Protein AF-A0ABD2PMZ5-F1 (afdb_monomer_lite)

InterPro domains:
  IPR000210 BTB/POZ domain [PF00651] (6-71)
  IPR000210 BTB/POZ domain [PS50097] (14-74)
  IPR011333 SKP1/BTB/POZ domain superfamily [G3DSA:3.30.710.10] (1-73)
  IPR011333 SKP1/BTB/POZ domain superfamily [SSF54695] (2-71)

Sequence (74 aa):
MQQMWDFRLNGDYCDAFLRVRGKKGTVKAHRLVLATASEYLNSRMSKNMINLPQDLDLDSVDRVVEYIYRDSEI

Foldseek 3Di:
DVVQVVCQVVVHPFQAWEAEPPDPGTRTHHLVLPVVVDVVSVVQVPHSYRYDYNPDDRVNVNVVVVCSVVDPPD

Structure (mmCIF, N/CA/C/O backbone):
data_AF-A0ABD2PMZ5-F1
#
_entry.id   AF-A0ABD2PMZ5-F1
#
loop_
_atom_site.group_PDB
_atom_site.id
_atom_site.type_symbol
_atom_site.label_atom_id
_atom_site.label_alt_id
_atom_site.label_comp_id
_atom_site.label_asym_id
_atom_site.label_entity_id
_atom_site.label_seq_id
_atom_site.pdbx_PDB_ins_code
_atom_site.Cartn_x
_atom_site.Cartn_y
_atom_site.Cartn_z
_atom_site.occupancy
_atom_site.B_iso_or_equiv
_atom_site.auth_seq_id
_atom_site.auth_comp_id
_atom_site.auth_asym_id
_atom_site.auth_atom_id
_atom_site.pdbx_PDB_model_num
ATOM 1 N N . MET A 1 1 ? 9.977 -6.359 -10.837 1.00 69.75 1 MET A N 1
ATOM 2 C CA . MET A 1 1 ? 9.370 -5.967 -9.549 1.00 69.75 1 MET A CA 1
ATOM 3 C C . MET A 1 1 ? 10.195 -4.914 -8.801 1.00 69.75 1 MET A C 1
ATOM 5 O O . MET A 1 1 ? 9.619 -3.900 -8.432 1.00 69.75 1 MET A O 1
ATOM 9 N N . GLN A 1 2 ? 11.528 -5.033 -8.713 1.00 79.81 2 GLN A N 1
ATOM 10 C CA . GLN A 1 2 ? 12.402 -4.028 -8.068 1.00 79.81 2 GLN A CA 1
ATOM 11 C C . GLN A 1 2 ? 12.164 -2.561 -8.504 1.00 79.81 2 GLN A C 1
ATOM 13 O O . GLN A 1 2 ? 12.024 -1.688 -7.661 1.00 79.81 2 GLN A O 1
ATOM 18 N N . GLN A 1 3 ? 12.009 -2.279 -9.801 1.00 88.62 3 GLN A N 1
ATOM 19 C CA . GLN A 1 3 ? 11.733 -0.910 -10.270 1.00 88.62 3 GLN A CA 1
ATOM 20 C C . GLN A 1 3 ? 10.370 -0.363 -9.793 1.00 88.62 3 GLN A C 1
ATOM 22 O O . GLN A 1 3 ? 10.234 0.824 -9.512 1.00 88.62 3 GLN A O 1
ATOM 27 N N . MET A 1 4 ? 9.358 -1.229 -9.650 1.00 90.69 4 MET A N 1
ATOM 28 C CA . MET A 1 4 ? 8.053 -0.838 -9.096 1.00 90.69 4 MET A CA 1
ATOM 29 C C . MET A 1 4 ? 8.146 -0.523 -7.603 1.00 90.69 4 MET A C 1
ATOM 31 O O . MET A 1 4 ? 7.399 0.319 -7.103 1.00 90.69 4 MET A O 1
ATOM 35 N N . TRP A 1 5 ? 9.048 -1.201 -6.891 1.00 92.50 5 TRP A N 1
ATOM 36 C CA . TRP A 1 5 ? 9.338 -0.913 -5.492 1.00 92.50 5 TRP A CA 1
ATOM 37 C C . TRP A 1 5 ? 9.947 0.480 -5.334 1.00 92.50 5 TRP A C 1
ATOM 39 O O . TRP A 1 5 ? 9.469 1.255 -4.508 1.00 92.50 5 TRP A O 1
ATOM 49 N N . ASP A 1 6 ? 10.898 0.841 -6.194 1.00 93.81 6 ASP A N 1
ATOM 50 C CA . ASP A 1 6 ? 11.508 2.172 -6.174 1.00 93.81 6 ASP A CA 1
ATOM 51 C C . ASP A 1 6 ? 10.471 3.272 -6.468 1.00 93.81 6 ASP A C 1
ATOM 53 O O . ASP A 1 6 ? 10.399 4.265 -5.741 1.00 93.81 6 ASP A O 1
ATOM 57 N N . PHE A 1 7 ? 9.580 3.066 -7.449 1.00 95.31 7 PHE A N 1
ATOM 58 C CA . PHE A 1 7 ? 8.461 3.988 -7.695 1.00 95.31 7 PHE A CA 1
ATOM 59 C C . PHE A 1 7 ? 7.547 4.137 -6.474 1.00 95.31 7 PHE A C 1
ATOM 61 O O . PHE A 1 7 ? 7.143 5.249 -6.136 1.00 95.31 7 PHE A O 1
ATOM 68 N N . ARG A 1 8 ? 7.256 3.041 -5.756 1.00 95.06 8 ARG A N 1
ATOM 69 C CA . ARG A 1 8 ? 6.452 3.102 -4.525 1.00 95.06 8 ARG A CA 1
ATOM 70 C C . ARG A 1 8 ? 7.150 3.922 -3.438 1.00 95.06 8 ARG A C 1
ATOM 72 O O . ARG A 1 8 ? 6.480 4.733 -2.802 1.00 95.06 8 ARG A O 1
ATOM 79 N N . LEU A 1 9 ? 8.454 3.727 -3.222 1.00 94.44 9 LEU A N 1
ATOM 80 C CA . LEU A 1 9 ? 9.223 4.470 -2.214 1.00 94.44 9 LEU A CA 1
ATOM 81 C C . LEU A 1 9 ? 9.242 5.975 -2.496 1.00 94.44 9 LEU A C 1
ATOM 83 O O . LEU A 1 9 ? 9.093 6.776 -1.573 1.00 94.44 9 LEU A O 1
ATOM 87 N N . ASN A 1 10 ? 9.347 6.353 -3.768 1.00 95.81 10 ASN A N 1
ATOM 88 C CA . ASN A 1 10 ? 9.293 7.752 -4.191 1.00 95.81 10 ASN A CA 1
ATOM 89 C C . ASN A 1 10 ? 7.862 8.320 -4.202 1.00 95.81 10 ASN A C 1
ATOM 91 O O . ASN A 1 10 ? 7.667 9.534 -4.234 1.00 95.81 10 ASN A O 1
ATOM 95 N N . GLY A 1 11 ? 6.845 7.455 -4.137 1.00 94.19 11 GLY A N 1
ATOM 96 C CA . GLY A 1 11 ? 5.440 7.831 -4.271 1.00 94.19 11 GLY A CA 1
ATOM 97 C C . GLY A 1 11 ? 5.018 8.139 -5.710 1.00 94.19 11 GLY A C 1
ATOM 98 O O . GLY A 1 11 ? 3.925 8.674 -5.913 1.00 94.19 11 GLY A O 1
ATOM 99 N N . ASP A 1 12 ? 5.853 7.794 -6.688 1.00 96.31 12 ASP A N 1
ATOM 100 C CA . ASP A 1 12 ? 5.573 7.960 -8.109 1.00 96.31 12 ASP A CA 1
ATOM 101 C C . ASP A 1 12 ? 4.403 7.060 -8.506 1.00 96.31 12 ASP A C 1
ATOM 103 O O . ASP A 1 12 ? 4.324 5.917 -8.069 1.00 96.31 12 ASP A O 1
ATOM 107 N N . TYR A 1 13 ? 3.471 7.588 -9.305 1.00 94.81 13 TYR A N 1
ATOM 108 C CA . TYR A 1 13 ? 2.327 6.862 -9.884 1.00 94.81 13 TYR A CA 1
ATOM 109 C C . TYR A 1 13 ? 1.430 6.076 -8.899 1.00 94.81 13 TYR A C 1
ATOM 111 O O . TYR A 1 13 ? 0.579 5.299 -9.332 1.00 94.81 13 TYR A O 1
ATOM 119 N N . CYS A 1 14 ? 1.556 6.293 -7.585 1.00 95.50 14 CYS A N 1
ATOM 120 C CA . CYS A 1 14 ? 0.744 5.613 -6.578 1.00 95.50 14 CYS A CA 1
ATOM 121 C C . CYS A 1 14 ? -0.728 6.051 -6.650 1.00 95.50 14 CYS A C 1
ATOM 123 O O . CYS A 1 14 ? -1.075 7.199 -6.367 1.00 95.50 14 CYS A O 1
ATOM 125 N N . ASP A 1 15 ? -1.605 5.105 -6.973 1.00 94.75 15 ASP A N 1
ATOM 126 C CA . ASP A 1 15 ? -3.040 5.299 -7.205 1.00 94.75 15 ASP A CA 1
ATOM 127 C C . ASP A 1 15 ? -3.934 4.448 -6.274 1.00 94.75 15 ASP A C 1
ATOM 129 O O . ASP A 1 15 ? -5.167 4.533 -6.337 1.00 94.75 15 ASP A O 1
ATOM 133 N N . ALA A 1 16 ? -3.328 3.671 -5.369 1.00 94.38 16 ALA A N 1
ATOM 134 C CA . ALA A 1 16 ? -3.981 2.948 -4.280 1.00 94.38 16 ALA A CA 1
ATOM 135 C C . ALA A 1 16 ? -3.497 3.433 -2.903 1.00 94.38 16 ALA A C 1
ATOM 137 O O . ALA A 1 16 ? -2.301 3.519 -2.625 1.00 94.38 16 ALA A O 1
ATOM 138 N N . PHE A 1 17 ? -4.449 3.676 -2.003 1.00 95.00 17 PHE A N 1
ATOM 139 C CA . PHE A 1 17 ? -4.217 4.116 -0.630 1.00 95.00 17 PHE A CA 1
ATOM 140 C C . PHE A 1 17 ? -4.917 3.157 0.334 1.00 95.00 17 PHE A C 1
ATOM 142 O O . PHE A 1 17 ? -6.148 3.142 0.435 1.00 95.00 17 PHE A O 1
ATOM 149 N N . LEU A 1 18 ? -4.144 2.343 1.050 1.00 94.88 18 LEU A N 1
ATOM 150 C CA . LEU A 1 18 ?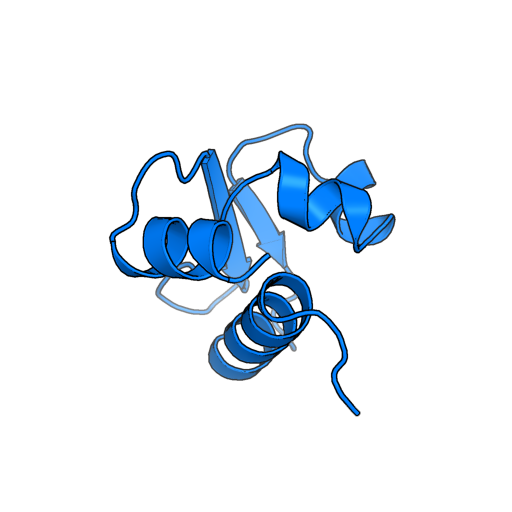 -4.667 1.439 2.069 1.00 94.88 18 LEU A CA 1
ATOM 151 C C . LEU A 1 18 ? -4.767 2.186 3.396 1.00 94.88 18 LEU A C 1
ATOM 153 O O . LEU A 1 18 ? -3.776 2.711 3.902 1.00 94.88 18 LEU A O 1
ATOM 157 N N . ARG A 1 19 ? -5.963 2.219 3.976 1.00 94.94 19 ARG A N 1
ATOM 158 C CA . ARG A 1 19 ? -6.225 2.853 5.268 1.00 94.94 19 ARG A CA 1
ATOM 159 C C . ARG A 1 19 ? -6.771 1.829 6.243 1.00 94.94 19 ARG A C 1
ATOM 161 O O . ARG A 1 19 ? -7.835 1.263 6.004 1.00 94.94 19 ARG A O 1
ATOM 168 N N . VAL A 1 20 ? -6.094 1.648 7.367 1.00 94.75 20 VAL A N 1
ATOM 169 C CA . VAL A 1 20 ? -6.604 0.839 8.477 1.00 94.75 20 VAL A CA 1
ATOM 170 C C . VAL A 1 20 ? -7.599 1.674 9.283 1.00 94.75 20 VAL A C 1
ATOM 172 O O . VAL A 1 20 ? -7.303 2.801 9.686 1.00 94.75 20 VAL A O 1
ATOM 175 N N . ARG A 1 21 ? -8.815 1.156 9.492 1.00 91.69 21 ARG A N 1
ATOM 176 C CA . ARG A 1 21 ? -9.855 1.864 10.257 1.00 91.69 21 ARG A CA 1
ATOM 177 C C . ARG A 1 21 ? -9.369 2.180 11.674 1.00 91.69 21 ARG A C 1
ATOM 179 O O . ARG A 1 21 ? -8.814 1.327 12.350 1.00 91.69 21 ARG A O 1
ATOM 186 N N . GLY A 1 22 ? -9.586 3.415 12.123 1.00 89.62 22 GLY A N 1
ATOM 187 C CA . GLY A 1 22 ? -9.176 3.861 13.460 1.00 89.62 22 GLY A CA 1
ATOM 188 C C . GLY A 1 22 ? -7.677 4.148 13.620 1.00 89.62 22 GLY A C 1
ATOM 189 O O . GLY A 1 22 ? -7.275 4.638 14.672 1.00 89.62 22 GLY A O 1
ATOM 190 N N . LYS A 1 23 ? -6.851 3.912 12.591 1.00 91.81 23 LYS A N 1
ATOM 191 C CA . LYS A 1 23 ? -5.429 4.280 12.583 1.00 91.81 23 LYS A CA 1
ATOM 192 C C . LYS A 1 23 ? -5.210 5.552 11.765 1.00 91.81 23 LYS A C 1
ATOM 194 O O . LYS A 1 23 ? -5.932 5.830 10.805 1.00 91.81 23 LYS A O 1
ATOM 199 N N . LYS A 1 24 ? -4.208 6.340 12.156 1.00 92.38 24 LYS A N 1
ATOM 200 C CA . LYS A 1 24 ? -3.749 7.495 11.375 1.00 92.38 24 LYS A CA 1
ATOM 201 C C . LYS A 1 24 ? -2.746 7.022 10.326 1.00 92.38 24 LYS A C 1
ATOM 203 O O . LYS A 1 24 ? -1.891 6.204 10.637 1.00 92.38 24 LYS A O 1
ATOM 208 N N . GLY A 1 25 ? -2.834 7.581 9.123 1.00 93.00 25 GLY A N 1
ATOM 209 C CA . GLY A 1 25 ? -1.927 7.272 8.018 1.00 93.00 25 GLY A CA 1
ATOM 210 C C . GLY A 1 25 ? -2.535 6.361 6.955 1.00 93.00 25 GLY A C 1
ATOM 211 O O . GLY A 1 25 ? -3.673 5.898 7.062 1.00 93.00 25 GLY A O 1
ATOM 212 N N . THR A 1 26 ? -1.763 6.160 5.892 1.00 94.88 26 THR A N 1
ATOM 213 C CA . THR A 1 26 ? -2.127 5.326 4.744 1.00 94.88 26 THR A CA 1
ATOM 214 C C . THR A 1 26 ? -0.881 4.694 4.151 1.00 94.88 26 THR A C 1
ATOM 216 O O . THR A 1 26 ? 0.124 5.388 3.999 1.00 94.88 26 THR A O 1
ATOM 219 N N . VAL A 1 27 ? -0.979 3.438 3.725 1.00 96.44 27 VAL A N 1
ATOM 220 C CA . VAL A 1 27 ? 0.044 2.794 2.892 1.00 96.44 27 VAL A CA 1
ATOM 221 C C . VAL A 1 27 ? -0.249 3.116 1.430 1.00 96.44 27 VAL A C 1
ATOM 223 O O . VAL A 1 27 ? -1.356 2.865 0.946 1.00 96.44 27 VAL A O 1
ATOM 226 N N . LYS A 1 28 ? 0.728 3.706 0.739 1.00 96.38 28 LYS A N 1
ATOM 227 C CA . LYS A 1 28 ? 0.642 4.027 -0.692 1.00 96.38 28 LYS A CA 1
ATOM 228 C C . LYS A 1 28 ? 1.138 2.853 -1.528 1.00 96.38 28 LYS A C 1
ATOM 230 O O . LYS A 1 28 ? 2.132 2.216 -1.178 1.00 96.38 28 LYS A O 1
ATOM 235 N N . ALA A 1 29 ? 0.448 2.590 -2.629 1.00 95.69 29 ALA A N 1
ATOM 236 C CA . ALA A 1 29 ? 0.791 1.541 -3.574 1.00 95.69 29 ALA A CA 1
ATOM 237 C C . ALA A 1 29 ?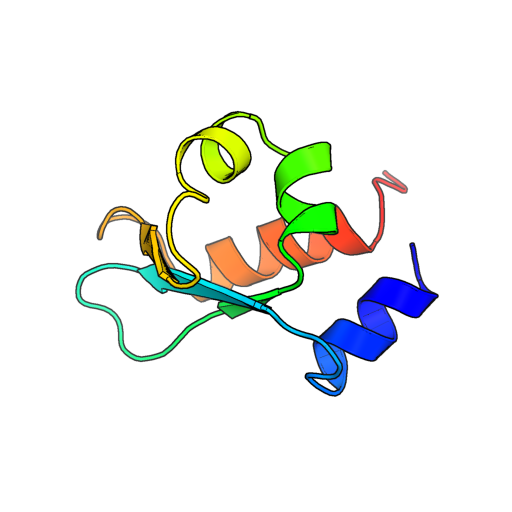 0.183 1.821 -4.958 1.00 95.69 29 ALA A C 1
ATOM 239 O O . ALA A 1 29 ? -0.624 2.730 -5.140 1.00 95.69 29 ALA A O 1
ATOM 240 N N . HIS A 1 30 ? 0.543 0.977 -5.916 1.00 94.56 30 HIS A N 1
ATOM 241 C CA . HIS A 1 30 ? -0.045 0.881 -7.244 1.00 94.56 30 HIS A CA 1
ATOM 242 C C . HIS A 1 30 ? -1.139 -0.186 -7.280 1.00 94.56 30 HIS A C 1
ATOM 244 O O . HIS A 1 30 ? -0.910 -1.344 -6.914 1.00 94.56 30 HIS A O 1
ATOM 250 N N . ARG A 1 31 ? -2.306 0.191 -7.795 1.00 92.75 31 ARG A N 1
ATOM 251 C CA . ARG A 1 31 ? -3.470 -0.669 -8.023 1.00 92.75 31 ARG A CA 1
ATOM 252 C C . ARG A 1 31 ? -3.096 -1.921 -8.804 1.00 92.75 31 ARG A C 1
ATOM 254 O O . ARG A 1 31 ? -3.421 -3.021 -8.371 1.00 92.75 31 ARG A O 1
ATOM 261 N N . LEU A 1 32 ? -2.371 -1.753 -9.912 1.00 91.69 32 LEU A N 1
ATOM 262 C CA . LEU A 1 32 ? -1.942 -2.858 -10.772 1.00 91.69 32 LEU A CA 1
ATOM 263 C C . LEU A 1 32 ? -1.212 -3.947 -9.974 1.00 91.69 32 LEU A C 1
ATOM 265 O O . LEU A 1 32 ? -1.571 -5.113 -10.072 1.00 91.69 32 LEU A O 1
ATOM 269 N N . VAL A 1 33 ? -0.256 -3.549 -9.131 1.00 92.75 33 VAL A N 1
ATOM 270 C CA . VAL A 1 33 ? 0.568 -4.469 -8.334 1.00 92.75 33 VAL A CA 1
ATOM 271 C C . VAL A 1 33 ? -0.252 -5.168 -7.243 1.00 92.75 33 VAL A C 1
ATOM 273 O O . VAL A 1 33 ? -0.098 -6.365 -7.013 1.00 92.75 33 VAL A O 1
ATOM 276 N N . LEU A 1 34 ? -1.154 -4.443 -6.573 1.00 92.75 34 LEU A N 1
ATOM 277 C CA . LEU A 1 34 ? -2.010 -5.037 -5.541 1.00 92.75 34 LEU A CA 1
ATOM 278 C C . LEU A 1 34 ? -3.019 -6.035 -6.125 1.00 92.75 34 LEU A C 1
ATOM 280 O O . LEU A 1 34 ? -3.264 -7.078 -5.520 1.00 92.75 34 LEU A O 1
ATOM 284 N N . ALA A 1 35 ? -3.605 -5.724 -7.285 1.00 91.19 35 ALA A N 1
ATOM 285 C CA . ALA A 1 35 ? -4.598 -6.584 -7.922 1.00 91.19 35 ALA A CA 1
ATOM 286 C C . ALA A 1 35 ? -4.018 -7.896 -8.441 1.00 91.19 35 ALA A C 1
ATOM 288 O O . ALA A 1 35 ? -4.701 -8.915 -8.377 1.00 91.19 35 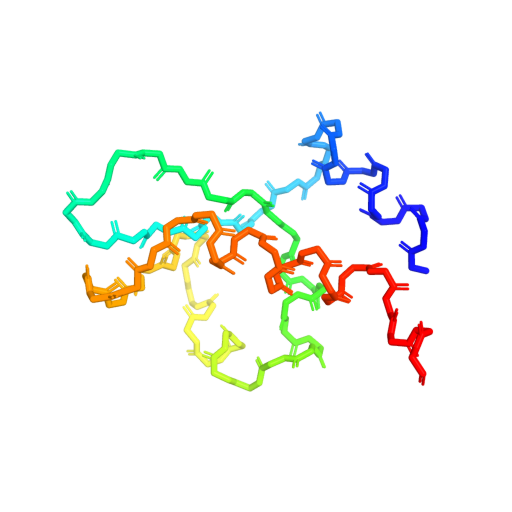ALA A O 1
ATOM 289 N N . THR A 1 36 ? -2.776 -7.886 -8.932 1.00 90.50 36 THR A N 1
ATOM 290 C CA . THR A 1 36 ? -2.108 -9.108 -9.396 1.00 90.50 36 THR A CA 1
ATOM 291 C C . THR A 1 36 ? -1.736 -10.041 -8.249 1.00 90.50 36 THR A C 1
ATOM 293 O O . THR A 1 36 ? -1.695 -11.248 -8.449 1.00 90.50 36 THR A O 1
ATOM 296 N N . ALA A 1 37 ? -1.477 -9.502 -7.055 1.00 91.38 37 ALA A N 1
ATOM 297 C CA . ALA A 1 37 ? -1.006 -10.285 -5.914 1.00 91.38 37 ALA A CA 1
ATOM 298 C C . ALA A 1 37 ? -2.114 -10.723 -4.941 1.00 91.38 37 ALA A C 1
ATOM 300 O O . ALA A 1 37 ? -1.894 -11.606 -4.115 1.00 91.38 37 ALA A O 1
ATOM 301 N N . SER A 1 38 ? -3.298 -10.101 -4.978 1.00 90.31 38 SER A N 1
ATOM 302 C CA . SER A 1 38 ? -4.369 -10.394 -4.022 1.00 90.31 38 SER A CA 1
ATOM 303 C C . SER A 1 38 ? -5.763 -10.182 -4.608 1.00 90.31 38 SER A C 1
ATOM 305 O O . SER A 1 38 ? -6.187 -9.051 -4.856 1.00 90.31 38 SER A O 1
ATOM 307 N N . GLU A 1 39 ? -6.541 -11.262 -4.710 1.00 90.69 39 GLU A N 1
ATOM 308 C CA . GLU A 1 39 ? -7.960 -11.203 -5.091 1.00 90.69 39 GLU A CA 1
ATOM 309 C C . GLU A 1 39 ? -8.793 -10.356 -4.115 1.00 90.69 39 GLU A C 1
ATOM 311 O O . GLU A 1 39 ? -9.695 -9.617 -4.521 1.00 90.69 39 GLU A O 1
ATOM 316 N N . TYR A 1 40 ? -8.459 -10.400 -2.821 1.00 90.06 40 TYR A N 1
ATOM 317 C CA . TYR A 1 40 ? -9.111 -9.574 -1.806 1.00 90.06 40 TYR A CA 1
ATOM 318 C C . TYR A 1 40 ? -8.922 -8.079 -2.090 1.00 90.06 40 TYR A C 1
ATOM 320 O O . TYR A 1 40 ? -9.891 -7.316 -2.048 1.00 90.06 40 TYR A O 1
ATOM 328 N N . LEU A 1 41 ? -7.696 -7.648 -2.403 1.00 89.94 41 LEU A N 1
ATOM 329 C CA . LEU A 1 41 ? -7.431 -6.245 -2.727 1.00 89.94 41 LEU A CA 1
ATOM 330 C C . LEU A 1 41 ? -8.034 -5.867 -4.081 1.00 89.94 41 LEU A C 1
ATOM 332 O O . LEU A 1 41 ? -8.646 -4.804 -4.184 1.00 89.94 41 LEU A O 1
ATOM 336 N N . ASN A 1 42 ? -7.954 -6.761 -5.071 1.00 89.75 42 ASN A N 1
ATOM 337 C CA . ASN A 1 42 ? -8.540 -6.563 -6.394 1.00 89.75 42 ASN A CA 1
ATOM 338 C C . ASN A 1 42 ? -10.058 -6.313 -6.318 1.00 89.75 42 ASN A C 1
ATOM 340 O O . ASN A 1 42 ? -10.562 -5.311 -6.826 1.00 89.75 42 ASN A O 1
ATOM 344 N N . SER A 1 43 ? -10.792 -7.161 -5.587 1.00 89.31 43 SER A N 1
ATOM 345 C CA . SER A 1 43 ? -12.250 -7.032 -5.424 1.00 89.31 43 SER A CA 1
ATOM 346 C C . SER A 1 43 ? -12.684 -5.740 -4.713 1.00 89.31 43 SER A C 1
ATOM 348 O O . SER A 1 43 ? -13.806 -5.265 -4.901 1.00 89.31 43 SER A O 1
ATOM 350 N N . ARG A 1 44 ? -11.799 -5.124 -3.918 1.00 85.88 44 ARG A N 1
ATOM 351 C CA . ARG A 1 44 ? -12.060 -3.869 -3.187 1.00 85.88 44 ARG A CA 1
ATOM 352 C C . ARG A 1 44 ? -11.559 -2.620 -3.907 1.00 85.88 44 ARG A C 1
ATOM 354 O O . ARG A 1 44 ? -11.743 -1.513 -3.398 1.00 85.88 44 ARG A O 1
ATOM 361 N N . MET A 1 45 ? -10.985 -2.768 -5.096 1.00 78.88 45 MET A N 1
ATOM 362 C CA . MET A 1 45 ? -10.307 -1.698 -5.824 1.00 78.88 45 MET A CA 1
ATOM 363 C C . MET A 1 45 ? -11.250 -0.796 -6.637 1.00 78.88 45 MET A C 1
ATOM 365 O O . MET A 1 45 ? -10.819 -0.061 -7.520 1.00 78.88 45 MET A O 1
ATOM 369 N N . SER A 1 46 ? -12.549 -0.779 -6.333 1.00 71.50 46 SER A N 1
ATOM 370 C CA . SER A 1 46 ? -13.513 0.134 -6.969 1.00 71.50 46 SER A CA 1
ATOM 371 C C . SER A 1 46 ? -13.270 1.612 -6.626 1.00 71.50 46 SER A C 1
ATOM 373 O O . SER A 1 46 ? -13.813 2.497 -7.283 1.00 71.50 46 SER A O 1
ATOM 375 N N . LYS A 1 47 ? -12.431 1.899 -5.621 1.00 72.56 47 LYS A N 1
ATOM 376 C CA . LYS A 1 47 ? -12.014 3.245 -5.207 1.00 72.56 47 LYS A CA 1
ATOM 377 C C . LYS A 1 47 ? -10.502 3.281 -4.994 1.00 72.56 47 LYS A C 1
ATOM 379 O O . LYS A 1 47 ? -9.910 2.277 -4.614 1.00 72.56 47 LYS A O 1
ATOM 384 N N . ASN A 1 48 ? -9.900 4.460 -5.148 1.00 82.25 48 ASN A N 1
ATOM 385 C CA . ASN A 1 48 ? -8.468 4.659 -4.884 1.00 82.25 48 ASN A CA 1
ATOM 386 C C . ASN A 1 48 ? -8.118 4.447 -3.402 1.00 82.25 48 ASN A C 1
ATOM 388 O O . ASN A 1 48 ? -6.971 4.183 -3.076 1.00 82.25 48 ASN A O 1
ATOM 392 N N . MET A 1 49 ? -9.099 4.535 -2.496 1.00 89.62 49 MET A N 1
ATOM 393 C CA . MET A 1 49 ? -8.903 4.290 -1.069 1.00 89.62 49 MET A CA 1
ATOM 394 C C . MET A 1 49 ? -9.573 2.992 -0.622 1.00 89.62 49 MET A C 1
ATOM 396 O O . MET A 1 49 ? -10.800 2.863 -0.664 1.00 89.62 49 MET A O 1
ATOM 400 N N . ILE A 1 50 ? -8.759 2.061 -0.129 1.00 91.19 50 ILE A N 1
ATOM 401 C CA . ILE A 1 50 ? -9.183 0.758 0.381 1.00 91.19 50 ILE A CA 1
ATOM 402 C C . ILE A 1 50 ? -9.186 0.828 1.906 1.00 91.19 50 ILE A C 1
ATOM 404 O O . ILE A 1 50 ? -8.156 1.050 2.539 1.00 91.19 50 ILE A O 1
ATOM 408 N N . ASN A 1 51 ? -10.360 0.647 2.509 1.00 92.00 51 ASN A N 1
ATOM 409 C CA . ASN A 1 51 ? -10.495 0.632 3.963 1.00 92.00 51 ASN A CA 1
ATOM 410 C C . ASN A 1 51 ? -10.329 -0.792 4.484 1.00 92.00 51 ASN A C 1
ATOM 412 O O . ASN A 1 51 ? -11.171 -1.650 4.211 1.00 92.00 51 ASN A O 1
ATOM 416 N N . LEU A 1 52 ? -9.267 -1.005 5.246 1.00 92.75 52 LEU A N 1
ATOM 417 C CA . LEU A 1 52 ? -8.946 -2.263 5.891 1.00 92.75 52 LEU A CA 1
ATOM 418 C C . LEU A 1 52 ? -9.572 -2.355 7.297 1.00 92.75 52 LEU A C 1
ATOM 420 O O . LEU A 1 52 ? -9.867 -1.316 7.907 1.00 92.75 52 LEU A O 1
ATOM 424 N N . PRO A 1 53 ? -9.807 -3.580 7.801 1.00 93.44 53 PRO A N 1
ATOM 425 C CA . PRO A 1 53 ? -10.299 -3.822 9.159 1.00 93.44 53 PRO A CA 1
ATOM 426 C C . PRO A 1 53 ? -9.438 -3.147 10.243 1.00 93.44 53 PRO A C 1
ATOM 428 O O . PRO A 1 53 ? -8.252 -2.921 10.034 1.00 93.44 53 PRO A O 1
ATOM 431 N N . GLN A 1 54 ? -10.044 -2.774 11.376 1.00 93.69 54 GLN A N 1
ATOM 432 C CA . GLN A 1 54 ? -9.391 -1.987 12.446 1.00 93.69 54 GLN A CA 1
ATOM 433 C C . GLN A 1 54 ? -8.427 -2.795 13.329 1.00 93.69 54 GLN A C 1
ATOM 435 O O . GLN A 1 54 ? -7.617 -2.225 14.055 1.00 93.69 54 GLN A O 1
ATOM 440 N N . ASP A 1 55 ? -8.578 -4.114 13.300 1.00 94.62 55 ASP A N 1
ATOM 441 C CA . ASP A 1 55 ? -7.771 -5.125 13.981 1.00 94.62 55 ASP A CA 1
ATOM 442 C C . ASP A 1 55 ? -6.421 -5.356 13.298 1.00 94.62 55 ASP A C 1
ATOM 444 O O . ASP A 1 55 ? -5.513 -5.909 13.914 1.00 94.62 55 ASP A O 1
ATOM 448 N N . LEU A 1 56 ? -6.259 -4.882 12.060 1.00 93.81 56 LEU A N 1
ATOM 449 C CA . LEU A 1 56 ? -4.960 -4.868 11.406 1.00 93.81 56 LEU A CA 1
ATOM 450 C C . LEU A 1 56 ? -4.080 -3.744 11.951 1.00 93.81 56 LEU A C 1
ATOM 452 O O . LEU A 1 56 ? -4.536 -2.683 12.380 1.00 93.81 56 LEU A O 1
ATOM 456 N N . ASP A 1 57 ? -2.782 -3.985 11.886 1.00 93.94 57 ASP A N 1
ATOM 457 C CA . ASP A 1 57 ? -1.760 -2.998 12.177 1.00 93.94 57 ASP A CA 1
ATOM 458 C C . ASP A 1 57 ? -1.220 -2.382 10.874 1.00 93.94 57 ASP A C 1
ATOM 460 O O . ASP A 1 57 ? -1.096 -3.068 9.857 1.00 93.94 57 ASP A O 1
ATOM 464 N N . LEU A 1 58 ? -0.937 -1.074 10.891 1.00 93.62 58 LEU A N 1
ATOM 465 C CA . LEU A 1 58 ? -0.539 -0.344 9.684 1.00 93.62 58 LEU A CA 1
ATOM 466 C C . LEU A 1 58 ? 0.843 -0.789 9.193 1.00 93.62 58 LEU A C 1
ATOM 468 O O . LEU A 1 58 ? 1.019 -0.950 7.987 1.00 93.62 58 LEU A O 1
ATOM 472 N N . ASP A 1 59 ? 1.774 -1.060 10.108 1.00 95.00 59 ASP A N 1
ATOM 473 C CA . ASP A 1 59 ? 3.125 -1.517 9.767 1.00 95.00 59 ASP A CA 1
ATOM 474 C C . ASP A 1 59 ? 3.080 -2.941 9.204 1.00 95.00 59 ASP A C 1
ATOM 476 O O . ASP A 1 59 ? 3.769 -3.276 8.242 1.00 95.00 59 ASP A O 1
ATOM 480 N N . SER A 1 60 ? 2.210 -3.784 9.760 1.00 94.81 60 SER A N 1
ATOM 481 C CA . SER A 1 60 ? 1.969 -5.138 9.251 1.00 94.81 60 SER A CA 1
ATOM 482 C C . SER A 1 60 ? 1.396 -5.117 7.831 1.00 94.81 60 SER A C 1
ATOM 484 O O . SER A 1 60 ? 1.830 -5.890 6.978 1.00 94.81 60 SER A O 1
ATOM 486 N N . VAL A 1 61 ? 0.464 -4.201 7.546 1.00 95.19 61 VAL A N 1
ATOM 487 C CA . VAL A 1 61 ? -0.031 -3.974 6.180 1.00 95.19 61 VAL A CA 1
ATOM 488 C C . VAL A 1 61 ? 1.104 -3.506 5.272 1.00 95.19 61 VAL A C 1
ATOM 490 O O . VAL A 1 61 ? 1.259 -4.054 4.184 1.00 95.19 61 VAL A O 1
ATOM 493 N N . ASP A 1 62 ? 1.912 -2.537 5.705 1.00 95.62 62 ASP A N 1
ATOM 494 C CA . ASP A 1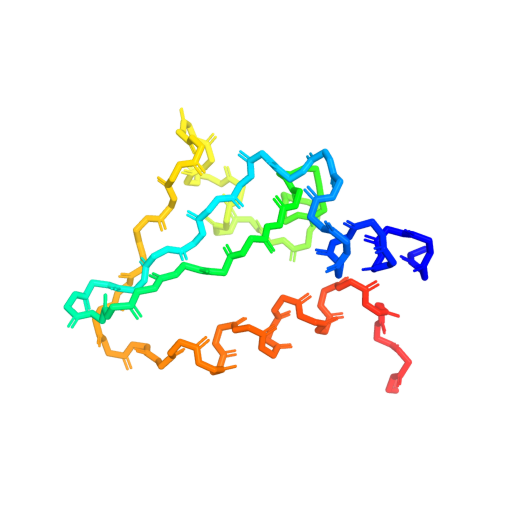 62 ? 3.019 -2.002 4.907 1.00 95.62 62 ASP A CA 1
ATOM 495 C C . ASP A 1 62 ? 4.045 -3.081 4.530 1.00 95.62 62 ASP A C 1
ATOM 497 O O . ASP A 1 62 ? 4.453 -3.145 3.367 1.00 95.62 62 ASP A O 1
ATOM 501 N N . ARG A 1 63 ? 4.352 -3.995 5.464 1.00 95.06 63 ARG A N 1
ATOM 502 C CA . ARG A 1 63 ? 5.203 -5.180 5.248 1.00 95.06 63 ARG A CA 1
ATOM 503 C C . ARG A 1 63 ? 4.615 -6.174 4.256 1.00 95.06 63 ARG A C 1
ATOM 505 O O . ARG A 1 63 ? 5.343 -6.704 3.425 1.00 95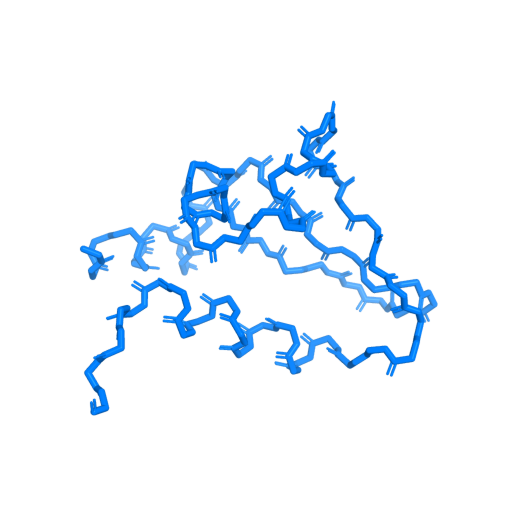.06 63 ARG A O 1
ATOM 512 N N . VAL A 1 64 ? 3.306 -6.428 4.306 1.00 93.88 64 VAL A N 1
ATOM 513 C CA . VAL A 1 64 ? 2.649 -7.282 3.301 1.00 93.88 64 VAL A CA 1
ATOM 514 C C . VAL A 1 64 ? 2.731 -6.631 1.925 1.00 93.88 64 VAL A C 1
ATOM 516 O O . VAL A 1 64 ? 3.023 -7.308 0.943 1.00 93.88 64 VAL A O 1
ATOM 519 N N . VAL A 1 65 ? 2.525 -5.314 1.831 1.00 94.25 65 VAL A N 1
ATOM 520 C CA . VAL A 1 65 ? 2.716 -4.622 0.553 1.00 94.25 65 VAL A CA 1
ATOM 521 C C . VAL A 1 65 ? 4.187 -4.676 0.137 1.00 94.25 65 VAL A C 1
ATOM 523 O O . VAL A 1 65 ? 4.465 -4.875 -1.034 1.00 94.25 65 VAL A O 1
ATOM 526 N N . GLU A 1 66 ? 5.155 -4.522 1.043 1.00 93.94 66 GLU A N 1
ATOM 527 C CA . GLU A 1 66 ? 6.579 -4.696 0.709 1.00 93.94 66 GLU A CA 1
ATOM 528 C C . GLU A 1 66 ? 6.845 -6.085 0.120 1.00 93.94 66 GLU A C 1
ATOM 530 O O . GLU A 1 66 ? 7.417 -6.181 -0.963 1.00 93.94 66 GLU A O 1
ATOM 535 N N . TYR A 1 67 ? 6.345 -7.137 0.767 1.00 92.19 67 TYR A N 1
ATOM 536 C CA . TYR A 1 67 ? 6.445 -8.509 0.274 1.00 92.19 67 TYR A CA 1
ATOM 537 C C . TYR A 1 67 ? 5.867 -8.662 -1.140 1.00 92.19 67 TYR A C 1
ATOM 539 O O . TYR A 1 67 ? 6.526 -9.213 -2.017 1.00 92.19 67 TYR A O 1
ATOM 547 N N . ILE A 1 68 ? 4.687 -8.086 -1.399 1.00 92.25 68 ILE A N 1
ATOM 548 C CA . ILE A 1 68 ? 4.081 -8.072 -2.738 1.00 92.25 68 ILE A CA 1
ATOM 549 C C . ILE A 1 68 ? 5.019 -7.431 -3.773 1.00 92.25 68 ILE A C 1
ATOM 551 O O . ILE A 1 68 ? 5.091 -7.905 -4.899 1.00 92.25 68 ILE A O 1
ATOM 555 N N . TYR A 1 69 ? 5.714 -6.346 -3.424 1.00 91.56 69 TYR A N 1
ATOM 556 C CA . TYR A 1 69 ? 6.553 -5.585 -4.357 1.00 91.56 69 TYR A CA 1
ATOM 557 C C . TYR A 1 69 ? 7.920 -6.190 -4.618 1.00 91.56 69 TYR A C 1
ATOM 559 O O . TYR A 1 69 ? 8.507 -5.908 -5.662 1.00 91.56 69 TYR A O 1
ATOM 567 N N . ARG A 1 70 ? 8.457 -6.946 -3.667 1.00 87.19 70 ARG A N 1
ATOM 568 C CA . ARG A 1 70 ? 9.802 -7.508 -3.793 1.00 87.19 70 ARG A CA 1
ATOM 569 C C . ARG A 1 70 ? 9.799 -8.867 -4.479 1.00 87.19 70 ARG A C 1
ATOM 571 O O . ARG A 1 70 ? 10.859 -9.288 -4.920 1.00 87.19 70 ARG A O 1
ATOM 578 N N . ASP A 1 71 ? 8.606 -9.434 -4.692 1.00 69.56 71 ASP A N 1
ATOM 579 C CA . ASP A 1 71 ? 8.403 -10.819 -5.108 1.00 69.56 71 ASP A CA 1
ATOM 580 C C . ASP A 1 71 ? 9.045 -11.772 -4.088 1.00 69.56 71 ASP A C 1
ATOM 582 O O . ASP A 1 71 ? 9.996 -11.437 -3.380 1.00 69.56 71 ASP A O 1
ATOM 586 N N . SER A 1 72 ? 8.466 -12.945 -3.907 1.00 52.22 72 SER A N 1
ATOM 587 C CA . SER A 1 72 ? 8.930 -13.884 -2.893 1.00 52.22 72 SER A CA 1
ATOM 588 C C . SER A 1 72 ? 10.262 -14.525 -3.299 1.00 52.22 72 SER A C 1
ATOM 590 O O . SER A 1 72 ? 10.274 -15.658 -3.764 1.00 52.22 72 SER A O 1
ATOM 592 N N . GLU A 1 73 ? 11.390 -13.840 -3.109 1.00 43.69 73 GLU A N 1
ATOM 593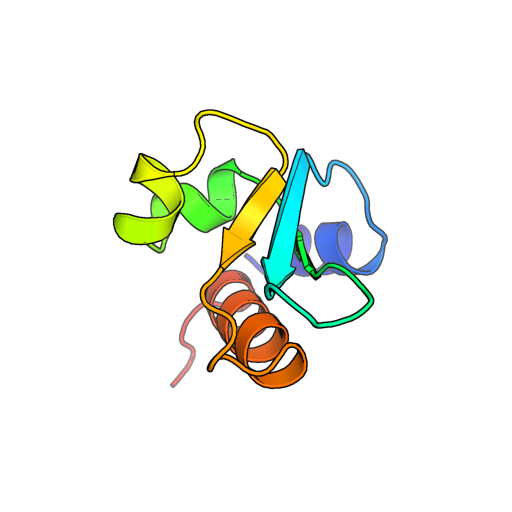 C CA . GLU A 1 73 ? 12.665 -14.520 -2.852 1.00 43.69 73 GLU A CA 1
ATOM 594 C C . GLU A 1 73 ? 12.662 -14.984 -1.383 1.00 43.69 73 GLU A C 1
ATOM 596 O O . GLU A 1 73 ? 13.290 -14.387 -0.508 1.00 43.69 73 GLU A O 1
ATOM 601 N N . ILE A 1 74 ? 11.863 -16.023 -1.112 1.00 40.84 74 ILE A N 1
ATOM 602 C CA . ILE A 1 74 ? 11.990 -16.925 0.043 1.00 40.84 74 ILE A CA 1
ATOM 603 C C . ILE A 1 74 ? 12.179 -18.328 -0.521 1.00 40.84 74 ILE A C 1
ATOM 605 O O . ILE A 1 74 ? 11.358 -18.708 -1.387 1.00 40.84 74 ILE A O 1
#

Organism: NCBI:txid1844966

pLDDT: mean 89.35, std 10.8, range [40.84, 96.44]

Secondary structure (DSSP, 8-state):
-HHHHHHHHHTTT--EEEEETTSS--EEE-HHHHHHH-HHHHHTTTSSEEEE-TTS-HHHHHHHHHHHHH----

Radius of gyration: 11.61 Å; chains: 1; bounding box: 26×25×25 Å